Protein AF-A0A1Y5N818-F1 (afdb_monomer_lite)

InterPro domains:
  IPR058078 Cj0814 flagellar-dependent secreted protein [NF046095] (28-134)
  IPR058078 Cj0814 flagellar-dependent secreted protein [PF28266] (25-134)

Secondary structure (DSSP, 8-state):
------------TT------------S--EETTEEB-TTSBBPHHHHHHHT--TT---BHHHHHHHHHHHHHS-TTT-S-S---HHHHHHHHHHHHHHHH-HHHHHT-S---HHHHHTS-S---B-TTT--B--

pLDDT: mean 81.54, std 22.21, range [30.42, 97.38]

Organism: NCBI:txid199

Sequence (134 aa):
MINALGSYPLNLEQNIKVSTKAFTNQTSSEALGYKVDKDGYFTDEFNKQVGIPSEYKIHSSTLESLVRIETQSDYMQRTFDSIDILKTVNNAYKILSQVVGEDTLNSKESFSLDEIRNFPQGFEYNRQSMQVTK

Foldseek 3Di:
DDDDDDDDPDPPVPPPPPDDDDDDDDQWDDAPRATDHNVQWGALVLCVLLVHDRLDTDHRVVVVVVQCVQCVDDPVPHPDVGDDVSPVVSLVVLLCCQQQNPCNVPVDDDDDPVRVVVGPPDWDADPPPSHTDD

Structure (mmCIF, N/CA/C/O backbone):
data_AF-A0A1Y5N818-F1
#
_entry.id   AF-A0A1Y5N818-F1
#
loop_
_atom_site.group_PDB
_atom_site.id
_atom_site.type_symbol
_atom_site.label_atom_id
_atom_site.label_alt_id
_atom_site.label_comp_id
_atom_site.label_asym_id
_atom_site.label_entity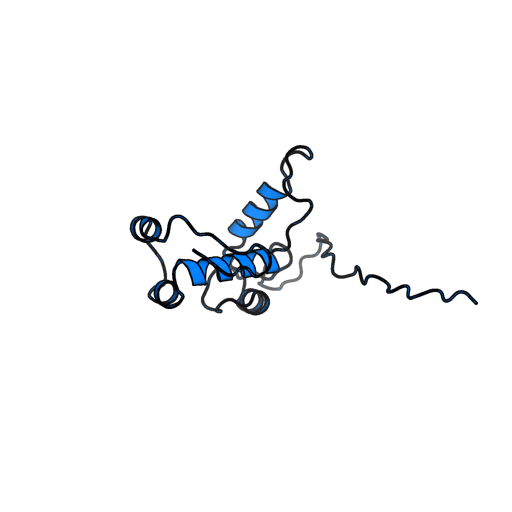_id
_atom_site.label_seq_id
_atom_site.pdbx_PDB_ins_code
_atom_site.Cartn_x
_atom_site.Cartn_y
_atom_site.Cartn_z
_atom_site.occupancy
_atom_site.B_iso_or_equiv
_atom_site.auth_seq_id
_atom_site.auth_comp_id
_atom_site.auth_asym_id
_atom_site.auth_atom_id
_atom_site.pdbx_PDB_model_num
ATOM 1 N N . MET A 1 1 ? 5.517 7.554 -52.761 1.00 40.91 1 MET A N 1
ATOM 2 C CA . MET A 1 1 ? 4.695 6.858 -51.752 1.00 40.91 1 MET A CA 1
ATOM 3 C C . MET A 1 1 ? 5.614 6.152 -50.772 1.00 40.91 1 MET A C 1
ATOM 5 O O . MET A 1 1 ? 6.175 5.138 -51.150 1.00 40.91 1 MET A O 1
ATOM 9 N N . ILE A 1 2 ? 5.781 6.689 -49.562 1.00 37.56 2 ILE A N 1
ATOM 10 C CA . ILE A 1 2 ? 6.034 5.912 -48.339 1.00 37.56 2 ILE A CA 1
ATOM 11 C C . ILE A 1 2 ? 5.621 6.808 -47.164 1.00 37.56 2 ILE A C 1
ATOM 13 O O . ILE A 1 2 ? 6.155 7.902 -47.003 1.00 37.56 2 ILE A O 1
ATOM 17 N N . ASN A 1 3 ? 4.598 6.383 -46.425 1.00 33.69 3 ASN A N 1
ATOM 18 C CA . ASN A 1 3 ? 4.030 7.102 -45.287 1.00 33.69 3 ASN A CA 1
ATOM 19 C C . ASN A 1 3 ? 4.923 6.885 -44.058 1.00 33.69 3 ASN A C 1
ATOM 21 O O . ASN A 1 3 ? 5.140 5.741 -43.665 1.00 33.69 3 ASN A O 1
ATOM 25 N N . ALA A 1 4 ? 5.412 7.960 -43.438 1.00 36.12 4 ALA A N 1
ATOM 26 C CA . ALA A 1 4 ? 6.046 7.894 -42.125 1.00 36.12 4 ALA A CA 1
ATOM 27 C C . ALA A 1 4 ? 4.956 7.995 -41.046 1.00 36.12 4 ALA A C 1
ATOM 29 O O . ALA A 1 4 ? 4.339 9.043 -40.858 1.00 36.12 4 ALA A O 1
ATOM 30 N N . LEU A 1 5 ? 4.682 6.874 -40.380 1.00 39.06 5 LEU A N 1
ATOM 31 C CA . LEU A 1 5 ? 3.803 6.788 -39.219 1.00 39.06 5 LEU A CA 1
ATOM 32 C C . LEU A 1 5 ? 4.493 7.401 -37.989 1.00 39.06 5 LEU A C 1
ATOM 34 O O . LEU A 1 5 ? 5.539 6.927 -37.562 1.00 39.06 5 LEU A O 1
ATOM 38 N N . GLY A 1 6 ? 3.864 8.449 -37.452 1.00 34.69 6 GLY A N 1
ATOM 39 C CA . GLY A 1 6 ? 3.742 8.796 -36.031 1.00 34.69 6 GLY A CA 1
ATOM 40 C C . GLY A 1 6 ? 4.969 8.685 -35.124 1.00 34.69 6 GLY A C 1
ATOM 41 O O . GLY A 1 6 ? 5.198 7.649 -34.507 1.00 34.69 6 GLY A O 1
ATOM 42 N N . SER A 1 7 ? 5.646 9.809 -34.886 1.00 35.84 7 SER A N 1
ATOM 43 C CA . SER A 1 7 ? 6.371 10.015 -33.629 1.00 35.84 7 SER A CA 1
ATOM 44 C C . SER A 1 7 ? 5.396 10.546 -32.580 1.00 35.84 7 SER A C 1
ATOM 46 O O . SER A 1 7 ? 5.026 11.717 -32.610 1.00 35.84 7 SER A O 1
ATOM 48 N N . TYR A 1 8 ? 4.974 9.692 -31.649 1.00 40.78 8 TYR A N 1
ATOM 49 C CA . TYR A 1 8 ? 4.420 10.157 -30.379 1.00 40.78 8 TYR A CA 1
ATOM 50 C C . TYR A 1 8 ? 5.598 10.538 -29.473 1.00 40.78 8 TYR A C 1
ATOM 52 O O . TYR A 1 8 ? 6.407 9.661 -29.163 1.00 40.78 8 TYR A O 1
ATOM 60 N N . PRO A 1 9 ? 5.752 11.801 -29.044 1.00 39.16 9 PRO A N 1
ATOM 61 C CA . PRO A 1 9 ? 6.718 12.110 -28.004 1.00 39.16 9 PRO A CA 1
ATOM 62 C C . PRO A 1 9 ? 6.228 11.507 -26.681 1.00 39.16 9 PRO A C 1
ATOM 64 O O . PRO A 1 9 ? 5.168 11.866 -26.170 1.00 39.16 9 PRO A O 1
ATOM 67 N N . LEU A 1 10 ? 7.009 10.567 -26.144 1.00 30.42 10 LEU A N 1
ATOM 68 C CA . LEU A 1 10 ? 6.922 10.106 -24.760 1.00 30.42 10 LEU A CA 1
ATOM 69 C C . LEU A 1 10 ? 7.028 11.329 -23.840 1.00 30.42 10 LEU A C 1
ATOM 71 O O . LEU A 1 10 ? 8.089 11.944 -23.738 1.00 30.42 10 LEU A O 1
ATOM 75 N N . ASN A 1 11 ? 5.921 11.694 -23.191 1.00 37.84 11 ASN A N 1
ATOM 76 C CA . ASN A 1 11 ? 5.924 12.681 -22.122 1.00 37.84 11 ASN A CA 1
ATOM 77 C C . ASN A 1 11 ? 6.616 12.048 -20.906 1.00 37.84 11 ASN A C 1
ATOM 79 O O . ASN A 1 11 ? 6.025 11.263 -20.169 1.00 37.84 11 ASN A O 1
ATOM 83 N N . LEU A 1 12 ? 7.911 12.330 -20.774 1.00 40.38 12 LEU A N 1
ATOM 84 C CA . LEU A 1 12 ? 8.798 11.785 -19.750 1.00 40.38 12 LEU A CA 1
ATOM 85 C C . LEU A 1 12 ? 8.910 12.715 -18.523 1.00 40.38 12 LEU A C 1
ATOM 87 O O . LEU A 1 12 ? 9.915 12.676 -17.815 1.00 40.38 12 LEU A O 1
ATOM 91 N N . GLU A 1 13 ? 7.900 13.558 -18.267 1.00 39.44 13 GLU A N 1
ATOM 92 C CA . GLU A 1 13 ? 7.883 14.498 -17.131 1.00 39.44 13 GLU A CA 1
ATOM 93 C C . GLU A 1 13 ? 7.184 13.963 -15.867 1.00 39.44 13 GLU A C 1
ATOM 95 O O . GLU A 1 13 ? 6.963 14.714 -14.924 1.00 39.44 13 GLU A O 1
ATOM 100 N N . GLN A 1 14 ? 6.900 12.660 -15.772 1.00 45.88 14 GLN A N 1
ATOM 101 C CA . GLN A 1 14 ? 6.483 12.037 -14.500 1.00 45.88 14 GLN A CA 1
ATOM 102 C C . GLN A 1 14 ? 7.606 11.283 -13.773 1.00 45.88 14 GLN A C 1
ATOM 104 O O . GLN A 1 14 ? 7.367 10.605 -12.776 1.00 45.88 14 GLN A O 1
ATOM 109 N N . ASN A 1 15 ? 8.858 11.456 -14.203 1.00 35.66 15 ASN A N 1
ATOM 110 C CA . ASN A 1 15 ? 10.006 11.022 -13.415 1.00 35.66 15 ASN A CA 1
ATOM 111 C C . ASN A 1 15 ? 10.208 12.004 -12.259 1.00 35.66 15 ASN A C 1
ATOM 113 O O . ASN A 1 15 ? 10.890 13.018 -12.411 1.00 35.66 15 ASN A O 1
ATOM 117 N N . ILE A 1 16 ? 9.589 11.702 -11.115 1.00 44.00 16 ILE A N 1
ATOM 118 C CA . ILE A 1 16 ? 9.764 12.417 -9.848 1.00 44.00 16 ILE A CA 1
ATOM 119 C C . ILE A 1 16 ? 11.265 12.480 -9.538 1.00 44.00 16 ILE A C 1
ATOM 121 O O . ILE A 1 16 ? 11.887 11.536 -9.051 1.00 44.00 16 ILE A O 1
ATOM 125 N N . LYS A 1 17 ? 11.865 13.621 -9.867 1.00 34.47 17 LYS A N 1
ATOM 126 C CA . LYS A 1 17 ? 13.239 13.967 -9.539 1.00 34.47 17 LYS A CA 1
ATOM 127 C C . LYS A 1 17 ? 13.212 14.461 -8.098 1.00 34.47 17 LYS A C 1
ATOM 129 O O . LYS A 1 17 ? 12.880 15.618 -7.853 1.00 34.47 17 LYS A O 1
ATOM 134 N N . VAL A 1 18 ? 13.519 13.584 -7.141 1.00 39.59 18 VAL A N 1
ATOM 135 C CA . VAL A 1 18 ? 13.669 13.968 -5.729 1.00 39.59 18 VAL A CA 1
ATOM 136 C C . VAL A 1 18 ? 14.868 14.916 -5.624 1.00 39.59 18 VAL A C 1
ATOM 138 O O . VAL A 1 18 ? 16.022 14.498 -5.568 1.00 39.59 18 VAL A O 1
ATOM 141 N N . SER A 1 19 ? 14.588 16.218 -5.688 1.00 37.56 19 SER A N 1
ATOM 142 C CA . SER A 1 19 ? 15.557 17.297 -5.528 1.00 37.56 19 SER A CA 1
ATOM 143 C C . SER A 1 19 ? 15.524 17.761 -4.079 1.00 37.56 19 SER A C 1
ATOM 145 O O . SER A 1 19 ? 14.574 18.400 -3.635 1.00 37.56 19 SER A O 1
ATOM 147 N N . THR A 1 20 ? 16.575 17.455 -3.326 1.00 48.53 20 THR A N 1
ATOM 148 C CA . THR A 1 20 ? 16.750 17.954 -1.964 1.00 48.53 20 THR A CA 1
ATOM 149 C C . THR A 1 20 ? 17.139 19.435 -1.997 1.00 48.53 20 THR A C 1
ATOM 151 O O . THR A 1 20 ? 18.261 19.765 -2.376 1.00 48.53 20 THR A O 1
ATOM 154 N N . LYS A 1 21 ? 16.207 20.326 -1.610 1.00 41.34 21 LYS A N 1
ATOM 155 C CA . LYS A 1 21 ? 16.413 21.553 -0.792 1.00 41.34 21 LYS A CA 1
ATOM 156 C C . LYS A 1 21 ? 15.249 22.549 -0.922 1.00 41.34 21 LYS A C 1
ATOM 158 O O . LYS A 1 21 ? 15.102 23.171 -1.966 1.00 41.34 21 LYS A O 1
ATOM 163 N N . ALA A 1 22 ? 14.538 22.782 0.184 1.00 35.94 22 ALA A N 1
ATOM 164 C CA . ALA A 1 22 ? 14.400 24.075 0.879 1.00 35.94 22 ALA A CA 1
ATOM 165 C C . ALA A 1 22 ? 13.270 23.969 1.921 1.00 35.94 22 ALA A C 1
ATOM 167 O O . ALA A 1 22 ? 12.133 23.677 1.574 1.00 35.94 22 ALA A O 1
ATOM 168 N N . PHE A 1 23 ? 13.590 24.200 3.198 1.00 50.03 23 PHE A N 1
ATOM 169 C CA . PHE A 1 23 ? 12.603 24.267 4.276 1.00 50.03 23 PHE A CA 1
ATOM 170 C C . PHE A 1 23 ? 11.734 25.517 4.112 1.00 50.03 23 PHE A C 1
ATOM 172 O O . PHE A 1 23 ? 12.227 26.640 4.225 1.00 50.03 23 PHE A O 1
ATOM 179 N N . THR A 1 24 ? 10.438 25.314 3.911 1.00 35.31 24 THR A N 1
ATOM 180 C CA . THR A 1 24 ? 9.396 26.310 4.156 1.00 35.31 24 THR A CA 1
ATOM 181 C C . THR A 1 24 ? 8.370 25.678 5.093 1.00 35.31 24 THR A C 1
ATOM 183 O O . THR A 1 24 ? 8.037 24.503 4.972 1.00 35.31 24 THR A O 1
ATOM 186 N N . ASN A 1 25 ? 7.940 26.430 6.105 1.00 41.72 25 ASN A N 1
ATOM 187 C CA . ASN A 1 25 ? 7.048 25.955 7.161 1.00 41.72 25 ASN A CA 1
ATOM 188 C C . ASN A 1 25 ? 5.695 25.484 6.594 1.00 41.72 25 ASN A C 1
ATOM 190 O O . ASN A 1 25 ? 4.776 26.283 6.426 1.00 41.72 25 ASN A O 1
ATOM 194 N N . GLN A 1 26 ? 5.564 24.179 6.367 1.00 41.59 26 GLN A N 1
ATOM 195 C CA . GLN A 1 26 ? 4.306 23.443 6.286 1.00 41.59 26 GLN A CA 1
ATOM 196 C C . GLN A 1 26 ? 4.476 22.175 7.127 1.00 41.59 26 GLN A C 1
ATOM 198 O O . GLN A 1 26 ? 5.437 21.432 6.967 1.00 41.59 26 GLN A O 1
ATOM 203 N N . THR A 1 27 ? 3.570 21.946 8.074 1.00 49.53 27 THR A N 1
ATOM 204 C CA . THR A 1 27 ? 3.574 20.830 9.040 1.00 49.53 27 THR A CA 1
ATOM 205 C C . THR A 1 27 ? 3.226 19.472 8.409 1.00 49.53 27 THR A C 1
ATOM 207 O O . THR A 1 27 ? 2.546 18.659 9.029 1.00 49.53 27 THR A O 1
ATOM 210 N N . SER A 1 28 ? 3.661 19.226 7.173 1.00 56.88 28 SER A N 1
ATOM 211 C CA . SER A 1 28 ? 3.571 17.932 6.497 1.00 56.88 28 SER A CA 1
ATOM 212 C C . SER A 1 28 ? 4.941 17.590 5.932 1.00 56.88 28 SER A C 1
ATOM 214 O O . SER A 1 28 ? 5.413 18.241 5.000 1.00 56.88 28 SER A O 1
ATOM 216 N N . SER A 1 29 ? 5.583 16.584 6.514 1.00 85.31 29 SER A N 1
ATOM 217 C CA . SER A 1 29 ? 6.781 15.987 5.932 1.00 85.31 29 SER A CA 1
ATOM 218 C C . SER A 1 29 ? 6.394 15.221 4.658 1.00 85.31 29 SER A C 1
ATOM 220 O O . SER A 1 29 ? 5.236 14.839 4.482 1.00 85.31 29 SER A O 1
ATOM 222 N N . GLU A 1 30 ? 7.346 14.982 3.759 1.00 93.06 30 GLU A N 1
ATOM 223 C CA . GLU A 1 30 ? 7.155 14.110 2.594 1.00 93.06 30 GLU A CA 1
ATOM 224 C C . GLU A 1 30 ? 8.028 12.860 2.727 1.00 93.06 30 GLU A C 1
ATOM 226 O O . GLU A 1 30 ? 9.162 12.939 3.200 1.00 93.06 30 GLU A O 1
ATOM 231 N N . ALA A 1 31 ? 7.517 11.716 2.273 1.00 93.31 31 ALA A N 1
ATOM 232 C CA . ALA A 1 31 ? 8.262 10.471 2.133 1.00 93.31 31 ALA A CA 1
ATOM 233 C C . ALA A 1 31 ? 8.022 9.892 0.738 1.00 93.31 31 ALA A C 1
ATOM 235 O O . ALA A 1 31 ? 6.886 9.836 0.269 1.00 93.31 31 ALA A O 1
ATOM 236 N N . LEU A 1 32 ? 9.094 9.490 0.048 1.00 93.31 32 LEU A N 1
ATOM 237 C CA . LEU A 1 32 ? 9.037 8.956 -1.324 1.00 93.31 32 LEU A CA 1
ATOM 238 C C . LEU A 1 32 ? 8.276 9.857 -2.328 1.00 93.31 32 LEU A C 1
ATOM 240 O O . LEU A 1 32 ? 7.762 9.365 -3.328 1.00 93.31 32 LEU A O 1
ATOM 244 N N . GLY A 1 33 ? 8.212 11.169 -2.068 1.00 93.38 33 GLY A N 1
ATOM 245 C CA . GLY A 1 33 ? 7.486 12.144 -2.891 1.00 93.38 33 GLY A CA 1
ATOM 246 C C . GLY A 1 33 ? 5.998 12.314 -2.557 1.00 93.38 33 GLY A C 1
ATOM 247 O O . GLY A 1 33 ? 5.287 12.952 -3.326 1.00 93.38 33 GLY A O 1
ATOM 248 N N . TYR A 1 34 ? 5.516 11.764 -1.437 1.00 95.56 34 TYR A N 1
ATOM 249 C CA . TYR A 1 34 ? 4.119 11.870 -1.003 1.00 95.56 34 TYR A CA 1
ATOM 250 C C . TYR A 1 34 ? 4.020 12.423 0.416 1.00 95.56 34 TYR A C 1
ATOM 252 O O . TYR A 1 34 ? 4.888 12.182 1.256 1.00 95.56 34 TYR A O 1
ATOM 260 N N . LYS A 1 35 ? 2.934 13.149 0.694 1.00 95.56 35 LYS A N 1
ATOM 261 C CA . LYS A 1 35 ? 2.678 13.751 2.007 1.00 95.56 35 LYS A CA 1
ATOM 262 C C . LYS A 1 35 ? 2.496 12.684 3.079 1.00 95.56 35 LYS A C 1
ATOM 264 O O . LYS A 1 35 ? 1.712 11.745 2.901 1.00 95.56 35 LYS A O 1
ATOM 269 N N . VAL A 1 36 ? 3.141 12.911 4.216 1.00 96.00 36 VAL A N 1
ATOM 270 C CA . VAL A 1 36 ? 2.925 12.164 5.451 1.00 96.00 36 VAL A CA 1
ATOM 271 C C . VAL A 1 36 ? 2.454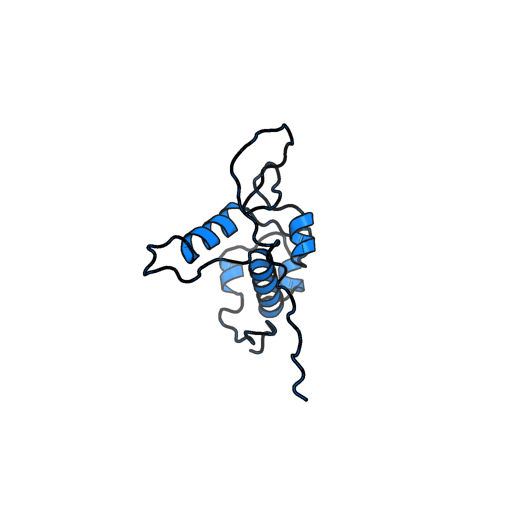 13.095 6.563 1.00 96.00 36 VAL A C 1
ATOM 273 O O . VAL A 1 36 ? 2.735 14.298 6.564 1.00 96.00 36 VAL A O 1
ATOM 276 N N . ASP A 1 37 ? 1.702 12.540 7.503 1.00 94.88 37 ASP A N 1
ATOM 277 C CA . ASP A 1 37 ? 1.287 13.247 8.704 1.00 94.88 37 ASP A CA 1
ATOM 278 C C . ASP A 1 37 ? 2.442 13.394 9.713 1.00 94.88 37 ASP A C 1
ATOM 280 O O . ASP A 1 37 ? 3.576 12.956 9.500 1.00 94.88 37 ASP A O 1
ATOM 284 N N . LYS A 1 38 ? 2.145 14.041 10.844 1.00 93.69 38 LYS A N 1
ATOM 285 C CA . LYS A 1 38 ? 3.108 14.263 11.932 1.00 93.69 38 LYS A CA 1
ATOM 286 C C . LYS A 1 38 ? 3.639 12.970 12.567 1.00 93.69 38 LYS A C 1
ATOM 288 O O . LYS A 1 38 ? 4.686 13.012 13.206 1.00 93.69 38 LYS A O 1
ATOM 293 N N . ASP A 1 39 ? 2.910 11.865 12.427 1.00 94.12 39 ASP A N 1
ATOM 294 C CA . ASP A 1 39 ? 3.228 10.565 13.015 1.00 94.12 39 ASP A CA 1
ATOM 295 C C . ASP A 1 39 ? 3.899 9.630 11.986 1.00 94.12 39 ASP A C 1
ATOM 297 O O . ASP A 1 39 ? 4.210 8.489 12.314 1.00 94.12 39 ASP A O 1
ATOM 301 N N . GLY A 1 40 ? 4.159 10.114 10.763 1.00 95.19 40 GLY A N 1
ATOM 302 C CA . GLY A 1 40 ? 4.871 9.386 9.712 1.00 95.19 40 GLY A CA 1
ATOM 303 C C . GLY A 1 40 ? 3.990 8.503 8.826 1.00 95.19 40 GLY A C 1
ATOM 304 O O . GLY A 1 40 ? 4.517 7.687 8.070 1.00 95.19 40 GLY A O 1
ATOM 305 N N . TYR A 1 41 ? 2.665 8.640 8.880 1.00 96.69 41 TYR A N 1
ATOM 306 C CA . TYR A 1 41 ? 1.751 7.877 8.027 1.00 96.69 41 TYR A CA 1
ATOM 307 C C . TYR A 1 41 ? 1.421 8.630 6.745 1.00 96.69 41 TYR A C 1
ATOM 309 O O . TYR A 1 41 ? 1.242 9.848 6.755 1.00 96.69 41 TYR A O 1
ATOM 317 N N . PHE A 1 42 ? 1.302 7.907 5.631 1.00 96.31 42 PHE A N 1
ATOM 318 C CA . PHE A 1 42 ? 0.751 8.482 4.408 1.00 96.31 42 PHE A CA 1
ATOM 319 C C . PHE A 1 42 ? -0.687 8.954 4.635 1.00 96.31 42 PHE A C 1
ATOM 321 O O . PHE A 1 42 ? -1.467 8.317 5.340 1.00 96.31 42 PHE A O 1
ATOM 328 N N . THR A 1 43 ? -1.016 10.096 4.038 1.00 96.19 43 THR A N 1
ATOM 329 C CA . THR A 1 43 ? -2.324 10.748 4.205 1.00 96.19 43 THR A CA 1
ATOM 330 C C . THR A 1 43 ? -3.434 10.067 3.400 1.00 96.19 43 THR A C 1
ATOM 332 O O . THR A 1 43 ? -3.172 9.372 2.420 1.00 96.19 43 THR A O 1
ATOM 335 N N . ASP A 1 44 ? -4.694 10.369 3.716 1.00 95.75 44 ASP A N 1
ATOM 336 C CA . ASP A 1 44 ? -5.868 9.908 2.959 1.00 95.75 44 ASP A CA 1
ATOM 337 C C . ASP A 1 44 ? -5.797 10.247 1.458 1.00 95.75 44 ASP A C 1
ATOM 339 O O . ASP A 1 44 ? -6.394 9.564 0.626 1.00 95.75 44 ASP A O 1
ATOM 343 N N . GLU A 1 45 ? -5.081 11.318 1.094 1.00 95.69 45 GLU A N 1
ATOM 344 C CA . GLU A 1 45 ? -4.825 11.688 -0.301 1.00 95.69 45 GLU A CA 1
ATOM 345 C C . GLU A 1 45 ? -4.052 10.581 -1.031 1.00 95.69 45 GLU A C 1
ATOM 347 O O . GLU A 1 45 ? -4.422 10.212 -2.145 1.00 95.69 45 GLU A O 1
ATOM 352 N N . PHE A 1 46 ? -3.037 10.003 -0.383 1.00 96.69 46 PHE A N 1
ATOM 353 C CA . PHE A 1 46 ? -2.292 8.862 -0.909 1.00 96.69 46 PHE A CA 1
ATOM 354 C C . PHE A 1 46 ? -3.207 7.647 -1.079 1.00 96.69 46 PHE A C 1
ATOM 356 O O . PHE A 1 46 ? -3.256 7.071 -2.164 1.00 96.69 46 PHE A O 1
ATOM 363 N N . ASN A 1 47 ? -4.000 7.313 -0.054 1.00 96.56 47 ASN A N 1
ATOM 364 C CA . ASN A 1 47 ? -4.920 6.171 -0.092 1.00 96.56 47 ASN A CA 1
ATOM 365 C C . ASN A 1 47 ? -5.917 6.270 -1.253 1.00 96.56 47 ASN A C 1
ATOM 367 O O . ASN A 1 47 ? -6.130 5.300 -1.981 1.00 96.56 47 ASN A O 1
ATOM 371 N N . LYS A 1 48 ? -6.464 7.468 -1.491 1.00 96.44 48 LYS A N 1
ATOM 372 C CA . LYS A 1 48 ? -7.349 7.738 -2.634 1.00 96.44 48 LYS A CA 1
ATOM 373 C C . LYS A 1 48 ? -6.644 7.535 -3.973 1.00 96.44 48 LYS A C 1
ATOM 375 O O . LYS A 1 48 ? -7.244 6.962 -4.878 1.00 96.44 48 LYS A O 1
ATOM 380 N N . GLN A 1 49 ? -5.388 7.967 -4.105 1.00 95.94 49 GLN A N 1
ATOM 381 C CA . GLN A 1 49 ? -4.608 7.774 -5.335 1.00 95.94 49 GLN A CA 1
ATOM 382 C C . GLN A 1 49 ? -4.332 6.293 -5.622 1.00 95.94 49 GLN A C 1
ATOM 384 O O . GLN A 1 49 ? -4.367 5.881 -6.780 1.00 95.94 49 GLN A O 1
ATOM 389 N N . VAL A 1 50 ? -4.096 5.485 -4.584 1.00 94.62 50 VAL A N 1
ATOM 390 C CA . VAL A 1 50 ? -3.863 4.037 -4.725 1.00 94.62 50 VAL A CA 1
ATOM 391 C C . VAL A 1 50 ? -5.141 3.200 -4.656 1.00 94.62 50 VAL A C 1
ATOM 393 O O . VAL A 1 50 ? -5.061 1.978 -4.749 1.00 94.62 50 VAL A O 1
ATOM 396 N N . GLY A 1 51 ? -6.314 3.821 -4.511 1.00 94.12 51 GLY A N 1
ATOM 397 C CA . GLY A 1 51 ? -7.607 3.138 -4.492 1.00 94.12 51 GLY A CA 1
ATOM 398 C C . GLY A 1 51 ? -7.794 2.175 -3.316 1.00 94.12 51 GLY A C 1
ATOM 399 O O . GLY A 1 51 ? -8.346 1.095 -3.518 1.00 94.12 51 GLY A O 1
ATOM 400 N N . ILE A 1 52 ? -7.322 2.543 -2.122 1.00 94.62 52 ILE A N 1
ATOM 401 C CA . ILE A 1 52 ? -7.570 1.803 -0.871 1.00 94.62 52 ILE A CA 1
ATOM 402 C C . ILE A 1 52 ? -8.438 2.645 0.083 1.00 94.62 52 ILE A C 1
ATOM 404 O O . ILE A 1 52 ? -8.466 3.873 -0.063 1.00 94.62 52 ILE A O 1
ATOM 408 N N . PRO A 1 53 ? -9.140 2.036 1.060 1.00 93.25 53 PRO A N 1
ATOM 409 C CA . PRO A 1 53 ? -9.970 2.787 1.999 1.00 93.25 53 PRO A CA 1
ATOM 410 C C . PRO A 1 53 ? -9.148 3.787 2.825 1.00 93.25 53 PRO A C 1
ATOM 412 O O . PRO A 1 53 ? -7.998 3.527 3.187 1.00 93.25 53 PRO A O 1
ATOM 415 N N . SER A 1 54 ? -9.727 4.955 3.110 1.00 93.06 54 SER A N 1
ATOM 416 C CA . SER A 1 54 ? -9.043 6.065 3.791 1.00 93.06 54 SER A CA 1
ATOM 417 C C . SER A 1 54 ? -8.572 5.714 5.198 1.00 93.06 54 SER A C 1
ATOM 419 O O . SER A 1 54 ? -7.588 6.268 5.664 1.00 93.06 54 SER A O 1
ATOM 421 N N . GLU A 1 55 ? -9.239 4.771 5.854 1.00 90.69 55 GLU A N 1
ATOM 422 C CA . GLU A 1 55 ? -8.989 4.376 7.238 1.00 90.69 55 GLU A CA 1
ATOM 423 C C . GLU A 1 55 ? -7.675 3.593 7.397 1.00 90.69 55 GLU A C 1
ATOM 425 O O . GLU A 1 55 ? -7.144 3.487 8.505 1.00 90.69 55 GLU A O 1
ATOM 430 N N . TYR A 1 56 ? -7.130 3.050 6.301 1.00 92.19 56 TYR A N 1
ATOM 431 C CA . TYR A 1 56 ? -5.891 2.279 6.331 1.00 92.19 56 TYR A CA 1
ATOM 432 C C . TYR A 1 56 ? -4.692 3.190 6.565 1.00 92.19 56 TYR A C 1
ATOM 434 O O . TYR A 1 56 ? -4.441 4.142 5.831 1.00 92.19 56 TYR A O 1
ATOM 442 N N . LYS A 1 57 ? -3.884 2.848 7.566 1.00 93.38 57 LYS A N 1
ATOM 443 C CA . LYS A 1 57 ? -2.670 3.591 7.898 1.00 93.38 57 LYS A CA 1
ATOM 444 C C . LYS A 1 57 ? -1.438 2.867 7.377 1.00 93.38 57 LYS A C 1
ATOM 446 O O . LYS A 1 57 ? -1.129 1.763 7.818 1.00 93.38 57 LYS A O 1
ATOM 451 N N . ILE A 1 58 ? -0.704 3.513 6.472 1.00 94.94 58 ILE A N 1
ATOM 452 C CA . ILE A 1 58 ? 0.566 3.004 5.943 1.00 94.94 58 ILE A CA 1
ATOM 453 C C . ILE A 1 58 ? 1.685 3.894 6.467 1.00 94.94 58 ILE A C 1
ATOM 455 O O . ILE A 1 58 ? 1.788 5.059 6.088 1.00 94.94 58 ILE A O 1
ATOM 459 N N . HIS A 1 59 ? 2.521 3.352 7.350 1.00 96.88 59 HIS A N 1
ATOM 460 C CA . HIS A 1 59 ? 3.672 4.090 7.857 1.00 96.88 59 HIS A CA 1
ATOM 461 C C . HIS A 1 59 ? 4.761 4.179 6.780 1.00 96.88 59 HIS A C 1
ATOM 463 O O . HIS A 1 59 ? 5.129 3.161 6.179 1.00 96.88 59 HIS A O 1
ATOM 469 N N . SER A 1 60 ? 5.304 5.376 6.559 1.00 96.00 60 SER A N 1
ATOM 470 C CA . SER A 1 60 ? 6.239 5.670 5.468 1.00 96.00 60 SER A CA 1
ATOM 471 C C . SER A 1 60 ? 7.484 4.794 5.475 1.00 96.00 60 SER A C 1
ATOM 473 O O . SER A 1 60 ? 7.875 4.270 4.430 1.00 96.00 60 SER A O 1
ATOM 475 N N . SER A 1 61 ? 8.032 4.534 6.664 1.00 96.19 61 SER A N 1
ATOM 476 C CA . SER A 1 61 ? 9.225 3.699 6.838 1.00 96.19 61 SER A CA 1
ATOM 477 C C . SER A 1 61 ? 9.080 2.294 6.241 1.00 96.19 61 SER A C 1
ATOM 479 O O . SER A 1 61 ? 10.079 1.704 5.829 1.00 96.19 61 SER A O 1
ATOM 481 N N . THR A 1 62 ? 7.854 1.763 6.148 1.00 94.25 62 THR A N 1
ATOM 482 C CA . THR A 1 62 ? 7.589 0.454 5.533 1.00 94.25 62 THR A CA 1
ATOM 483 C C . THR A 1 62 ? 7.895 0.495 4.040 1.00 94.25 62 THR A C 1
ATOM 485 O O . THR A 1 62 ? 8.654 -0.337 3.539 1.00 94.25 62 THR A O 1
ATOM 488 N N . LEU A 1 63 ? 7.359 1.491 3.329 1.00 94.94 63 LEU A N 1
ATOM 489 C CA . LEU A 1 63 ? 7.593 1.639 1.893 1.00 94.94 63 LEU A CA 1
ATOM 490 C C . LEU A 1 63 ? 9.021 2.105 1.606 1.00 94.94 63 LEU A C 1
ATOM 492 O O . LEU A 1 63 ? 9.627 1.640 0.648 1.00 94.94 63 LEU A O 1
ATOM 496 N N . GLU A 1 64 ? 9.599 2.963 2.448 1.00 94.38 64 GLU A N 1
ATOM 497 C CA . GLU A 1 64 ? 11.000 3.377 2.309 1.00 94.38 64 GLU A CA 1
ATOM 498 C C . GLU A 1 64 ? 11.951 2.192 2.477 1.00 94.38 64 GLU A C 1
ATOM 500 O O . GLU A 1 64 ? 12.928 2.065 1.739 1.00 94.38 64 GLU A O 1
ATOM 505 N N . SER A 1 65 ? 11.660 1.299 3.428 1.00 93.56 65 SER A N 1
ATOM 506 C CA . SER A 1 65 ? 12.428 0.072 3.613 1.00 93.56 65 SER A CA 1
ATOM 507 C C . SER A 1 65 ? 12.301 -0.865 2.422 1.00 93.56 65 SER A C 1
ATOM 509 O O . SER A 1 65 ? 13.319 -1.394 1.981 1.00 93.56 65 SER A O 1
ATOM 511 N N . LEU A 1 66 ? 11.093 -1.033 1.881 1.00 91.56 66 LEU A N 1
ATOM 512 C CA . LEU A 1 66 ? 10.869 -1.815 0.668 1.00 91.56 66 LEU A CA 1
ATOM 513 C C . LEU A 1 66 ? 11.672 -1.244 -0.508 1.00 91.56 66 LEU A C 1
ATOM 515 O O . LEU A 1 66 ? 12.471 -1.957 -1.106 1.00 91.56 66 LEU A O 1
ATOM 519 N N . VAL A 1 67 ? 11.527 0.055 -0.793 1.00 92.19 67 VAL A N 1
ATOM 520 C CA . VAL A 1 67 ? 12.250 0.719 -1.887 1.00 92.19 67 VAL A CA 1
ATOM 521 C C . VAL A 1 67 ? 13.757 0.579 -1.707 1.00 92.19 67 VAL A C 1
ATOM 523 O O . VAL A 1 67 ? 14.453 0.223 -2.655 1.00 92.19 67 VAL A O 1
ATOM 526 N N . ARG A 1 68 ? 14.274 0.806 -0.496 1.00 89.38 68 ARG A N 1
ATOM 527 C CA . ARG A 1 68 ? 15.701 0.649 -0.195 1.00 89.38 68 ARG A CA 1
ATOM 528 C C . ARG A 1 68 ? 16.191 -0.769 -0.478 1.00 89.38 68 ARG A C 1
ATOM 530 O O . ARG A 1 68 ? 17.181 -0.921 -1.182 1.00 89.38 68 ARG A O 1
ATOM 537 N N . ILE A 1 69 ? 15.524 -1.788 0.062 1.00 87.19 69 ILE A N 1
ATOM 538 C CA . ILE A 1 69 ? 15.954 -3.189 -0.078 1.00 87.19 69 ILE A CA 1
ATOM 539 C C . ILE A 1 69 ? 15.969 -3.608 -1.549 1.00 87.19 69 ILE A C 1
ATOM 541 O O . ILE A 1 69 ? 16.932 -4.210 -2.010 1.00 87.19 69 ILE A O 1
ATOM 545 N N . GLU A 1 70 ? 14.936 -3.230 -2.292 1.00 87.81 70 GLU A N 1
ATOM 546 C CA . GLU A 1 70 ? 14.723 -3.706 -3.657 1.00 87.81 70 GLU A CA 1
ATOM 547 C C . GLU A 1 70 ? 15.493 -2.918 -4.733 1.00 87.81 70 GLU A C 1
ATOM 549 O O . GLU A 1 70 ? 15.653 -3.400 -5.858 1.00 87.81 70 GLU A O 1
ATOM 554 N N . THR A 1 71 ? 15.971 -1.707 -4.410 1.00 87.50 71 THR A N 1
ATOM 555 C CA . THR A 1 71 ? 16.654 -0.824 -5.378 1.00 87.50 71 THR A CA 1
ATOM 556 C C . THR A 1 71 ? 18.092 -0.449 -5.011 1.00 87.50 71 THR A C 1
ATOM 558 O O . THR A 1 71 ? 18.842 -0.075 -5.915 1.00 87.50 71 THR A O 1
ATOM 561 N N . GLN A 1 72 ? 18.486 -0.525 -3.730 1.00 75.25 72 GLN A N 1
ATOM 562 C CA . GLN A 1 72 ? 19.778 -0.024 -3.222 1.00 75.25 72 GLN A CA 1
ATOM 563 C C . GLN A 1 72 ? 20.746 -1.106 -2.724 1.00 75.25 72 GLN A C 1
ATOM 565 O O . GLN A 1 72 ? 21.803 -0.762 -2.192 1.00 75.25 72 GLN A O 1
ATOM 570 N N . SER A 1 73 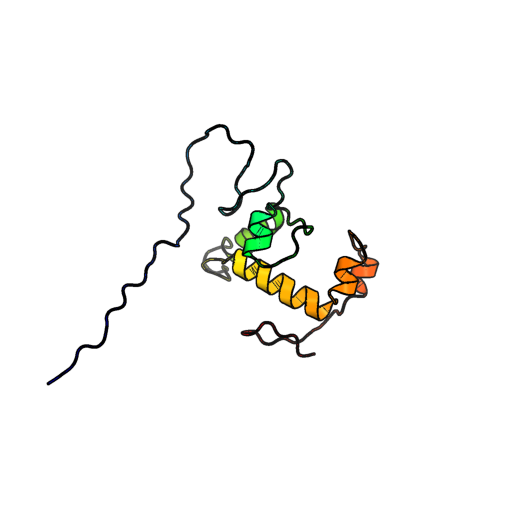? 20.449 -2.397 -2.888 1.00 69.25 73 SER A N 1
ATOM 571 C CA . SER A 1 73 ? 21.510 -3.408 -2.787 1.00 69.25 73 SER A CA 1
ATOM 572 C C . SER A 1 73 ? 22.613 -3.093 -3.808 1.00 69.25 73 SER A C 1
ATOM 574 O O . SER A 1 73 ? 22.331 -2.425 -4.808 1.00 69.25 73 SER A O 1
ATOM 576 N N . ASP A 1 74 ? 23.847 -3.569 -3.583 1.00 71.44 74 ASP A N 1
ATOM 577 C CA . ASP A 1 74 ? 24.946 -3.456 -4.557 1.00 71.44 74 ASP A CA 1
ATOM 578 C C . ASP A 1 74 ? 24.418 -3.631 -5.983 1.00 71.44 74 ASP A C 1
ATOM 580 O O . ASP A 1 74 ? 23.564 -4.483 -6.204 1.00 71.44 74 ASP A O 1
ATOM 584 N N . TYR A 1 75 ? 24.893 -2.846 -6.954 1.00 60.91 75 TYR A N 1
ATOM 585 C CA . TYR A 1 75 ? 24.317 -2.802 -8.310 1.00 60.91 75 TYR A CA 1
ATOM 586 C C . TYR A 1 75 ? 24.096 -4.191 -8.948 1.00 60.91 75 TYR A C 1
ATOM 588 O O . TYR A 1 75 ? 23.155 -4.377 -9.710 1.00 60.91 75 TYR A O 1
ATOM 596 N N . MET A 1 76 ? 24.919 -5.182 -8.585 1.00 70.12 76 MET A N 1
ATOM 597 C CA . MET A 1 76 ? 24.820 -6.579 -9.037 1.00 70.12 76 MET A CA 1
ATOM 598 C C . MET A 1 76 ? 23.724 -7.418 -8.349 1.00 70.12 76 MET A C 1
ATOM 600 O O . MET A 1 76 ? 23.466 -8.542 -8.763 1.00 70.12 76 MET A O 1
ATOM 604 N N . GLN A 1 77 ? 23.112 -6.902 -7.288 1.00 71.94 77 GLN A N 1
ATOM 605 C CA . GLN A 1 77 ? 22.108 -7.550 -6.441 1.00 71.94 77 GLN A CA 1
ATOM 606 C C . GLN A 1 77 ? 20.746 -6.839 -6.492 1.00 71.94 77 GLN A C 1
ATOM 608 O O . GLN A 1 77 ? 19.795 -7.330 -5.889 1.00 71.94 77 GLN A O 1
ATOM 613 N N . ARG A 1 78 ? 20.636 -5.695 -7.188 1.00 78.81 78 ARG A N 1
ATOM 614 C CA . ARG A 1 78 ? 19.374 -4.945 -7.279 1.00 78.81 78 ARG A CA 1
ATOM 615 C C . ARG A 1 78 ? 18.323 -5.758 -8.032 1.00 78.81 78 ARG A C 1
ATOM 617 O O . ARG A 1 78 ? 18.565 -6.189 -9.158 1.00 78.81 78 ARG A O 1
ATOM 624 N N . THR A 1 79 ? 17.150 -5.931 -7.431 1.00 83.81 79 THR A N 1
ATOM 625 C CA . THR A 1 79 ? 16.022 -6.596 -8.095 1.00 83.81 79 THR A CA 1
ATOM 626 C C . THR A 1 79 ? 15.380 -5.669 -9.126 1.00 83.81 79 THR A C 1
ATOM 628 O O . THR A 1 79 ? 15.013 -6.108 -10.216 1.00 83.81 79 THR A O 1
ATOM 631 N N . PHE A 1 80 ? 15.260 -4.376 -8.797 1.00 86.94 80 PHE A N 1
ATOM 632 C CA . PHE A 1 80 ? 14.580 -3.390 -9.633 1.00 86.94 80 PHE A CA 1
ATOM 633 C C . PHE A 1 80 ? 15.398 -2.106 -9.809 1.00 86.94 80 PHE A C 1
ATOM 635 O O . PHE A 1 80 ? 16.110 -1.651 -8.908 1.00 86.94 80 PHE A O 1
ATOM 642 N N . ASP A 1 81 ? 15.245 -1.476 -10.977 1.00 88.31 81 ASP A N 1
ATOM 643 C CA . ASP A 1 81 ? 15.847 -0.168 -11.240 1.00 88.31 81 ASP A CA 1
ATOM 644 C C . ASP A 1 81 ? 15.152 0.959 -10.465 1.00 88.31 81 ASP A C 1
ATOM 646 O O . ASP A 1 81 ? 15.802 1.891 -9.985 1.00 88.31 81 ASP A O 1
ATOM 650 N N . SER A 1 82 ? 13.831 0.852 -10.336 1.00 90.00 82 SER A N 1
ATOM 651 C CA . SER A 1 82 ? 12.962 1.739 -9.570 1.00 90.00 82 SER A CA 1
ATOM 652 C C . SER A 1 82 ? 11.676 1.004 -9.183 1.00 90.00 82 SER A C 1
ATOM 654 O O . SER A 1 82 ? 11.341 -0.035 -9.756 1.00 90.00 82 SER A O 1
ATOM 656 N N . ILE A 1 83 ? 10.948 1.551 -8.207 1.00 92.44 83 ILE A N 1
ATOM 657 C CA . ILE A 1 83 ? 9.650 1.037 -7.762 1.00 92.44 83 ILE A CA 1
ATOM 658 C C . ILE A 1 83 ? 8.599 2.135 -7.897 1.00 92.44 83 ILE A C 1
ATOM 660 O O . ILE A 1 83 ? 8.756 3.229 -7.359 1.00 92.44 83 ILE A O 1
ATOM 664 N N . ASP A 1 84 ? 7.498 1.810 -8.572 1.00 95.19 84 ASP A N 1
ATOM 665 C CA . ASP A 1 84 ? 6.269 2.602 -8.550 1.00 95.19 84 ASP A CA 1
ATOM 666 C C . ASP A 1 84 ? 5.482 2.252 -7.282 1.00 95.19 84 ASP A C 1
ATOM 668 O O . ASP A 1 84 ? 4.849 1.193 -7.190 1.00 95.19 84 ASP A O 1
ATOM 672 N N . ILE A 1 85 ? 5.558 3.122 -6.275 1.00 95.50 85 ILE A N 1
ATOM 673 C CA . ILE A 1 85 ? 4.958 2.846 -4.969 1.00 95.50 85 ILE A CA 1
ATOM 674 C C . ILE A 1 85 ? 3.429 2.887 -5.003 1.00 95.50 85 ILE A C 1
ATOM 676 O O . ILE A 1 85 ? 2.803 2.127 -4.266 1.00 95.50 85 ILE A O 1
ATOM 680 N N . LEU A 1 86 ? 2.823 3.696 -5.881 1.00 96.00 86 LEU A N 1
ATOM 681 C CA . LEU A 1 86 ? 1.366 3.758 -6.001 1.00 96.00 86 LEU A CA 1
ATOM 682 C C . LEU A 1 86 ? 0.839 2.433 -6.539 1.00 96.00 86 LEU A C 1
ATOM 684 O O . LEU A 1 86 ? -0.053 1.817 -5.953 1.00 96.00 86 LEU A O 1
ATOM 688 N N . LYS A 1 87 ? 1.454 1.951 -7.623 1.00 95.50 87 LYS A N 1
ATOM 689 C CA . LYS A 1 87 ? 1.117 0.656 -8.214 1.00 95.50 87 LYS A CA 1
ATOM 690 C C . LYS A 1 87 ? 1.406 -0.498 -7.259 1.00 95.50 87 LYS A C 1
ATOM 692 O O . LYS A 1 87 ? 0.615 -1.435 -7.183 1.00 95.50 87 LYS A O 1
ATOM 697 N N . THR A 1 88 ? 2.511 -0.432 -6.521 1.00 95.44 88 THR A N 1
ATOM 698 C CA . THR A 1 88 ? 2.897 -1.470 -5.555 1.00 95.44 88 THR A CA 1
ATOM 699 C C . THR A 1 88 ? 1.869 -1.599 -4.436 1.00 95.44 88 THR A C 1
ATOM 701 O O . THR A 1 88 ? 1.385 -2.702 -4.187 1.00 95.44 88 THR A O 1
ATOM 704 N N . VAL A 1 89 ? 1.472 -0.485 -3.810 1.00 96.62 89 VAL A N 1
ATOM 705 C CA . VAL A 1 89 ? 0.456 -0.492 -2.747 1.00 96.62 89 VAL A CA 1
ATOM 706 C C . VAL A 1 89 ? -0.909 -0.916 -3.291 1.00 96.62 89 VAL A C 1
ATOM 708 O O . VAL A 1 89 ? -1.560 -1.766 -2.685 1.00 96.62 89 VAL A O 1
ATOM 711 N N . ASN A 1 90 ? -1.321 -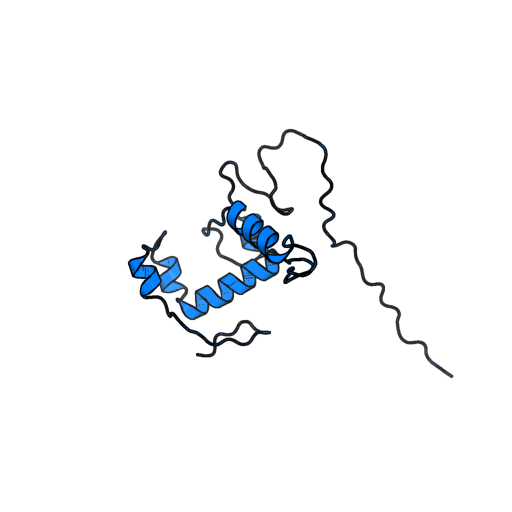0.401 -4.456 1.00 96.44 90 ASN A N 1
ATOM 712 C CA . ASN A 1 90 ? -2.585 -0.793 -5.086 1.00 96.44 90 ASN A CA 1
ATOM 713 C C . ASN A 1 90 ? -2.649 -2.306 -5.350 1.00 96.44 90 ASN A C 1
ATOM 715 O O . ASN A 1 90 ? -3.646 -2.954 -5.035 1.00 96.44 90 ASN A O 1
ATOM 719 N N . ASN A 1 91 ? -1.582 -2.881 -5.910 1.00 97.00 91 ASN A N 1
ATOM 720 C CA . ASN A 1 91 ? -1.511 -4.310 -6.198 1.00 97.00 91 ASN A CA 1
ATOM 721 C C . ASN A 1 91 ? -1.491 -5.155 -4.920 1.00 97.00 91 ASN A C 1
ATOM 723 O O . ASN A 1 91 ? -2.191 -6.164 -4.851 1.00 97.00 91 ASN A O 1
ATOM 727 N N . ALA A 1 92 ? -0.728 -4.735 -3.906 1.00 95.62 92 ALA A N 1
ATOM 728 C CA . ALA A 1 92 ? -0.678 -5.423 -2.621 1.00 95.62 92 ALA A CA 1
ATOM 729 C C . ALA A 1 92 ? -2.061 -5.465 -1.957 1.00 95.62 92 ALA A C 1
ATOM 731 O O . ALA A 1 92 ? -2.494 -6.533 -1.530 1.00 95.62 92 ALA A O 1
ATOM 732 N N . TYR A 1 93 ? -2.782 -4.339 -1.938 1.00 96.19 93 TYR A N 1
ATOM 733 C CA . TYR A 1 93 ? -4.134 -4.285 -1.387 1.00 96.19 93 TYR A CA 1
ATOM 734 C C . TYR A 1 93 ? -5.118 -5.149 -2.176 1.00 96.19 93 TYR A C 1
ATOM 736 O O . TYR A 1 93 ? -5.831 -5.939 -1.569 1.00 96.19 93 TYR A O 1
ATOM 744 N N . LYS A 1 94 ? -5.113 -5.070 -3.516 1.00 96.69 94 LYS A N 1
ATOM 745 C CA . LYS A 1 94 ? -5.973 -5.909 -4.370 1.00 96.69 94 LYS A CA 1
ATOM 746 C C . LYS A 1 94 ? -5.810 -7.392 -4.073 1.00 96.69 94 LYS A C 1
ATOM 748 O O . LYS A 1 94 ? -6.797 -8.118 -4.035 1.00 96.69 94 LYS A O 1
ATOM 753 N N . ILE A 1 95 ? -4.575 -7.857 -3.910 1.00 97.12 95 ILE A N 1
ATOM 754 C CA . ILE A 1 95 ? -4.312 -9.260 -3.587 1.00 97.12 95 ILE A CA 1
ATOM 755 C C . ILE A 1 95 ? -4.776 -9.554 -2.159 1.00 97.12 95 ILE A C 1
ATOM 757 O O . ILE A 1 95 ? -5.529 -10.500 -1.953 1.00 97.12 95 ILE A O 1
ATOM 761 N N . LEU A 1 96 ? -4.380 -8.732 -1.183 1.00 95.62 96 LEU A N 1
ATOM 762 C CA . LEU A 1 96 ? -4.728 -8.931 0.224 1.00 95.62 96 LEU A CA 1
ATOM 763 C C . LEU A 1 96 ? -6.247 -9.004 0.439 1.00 95.62 96 LEU A C 1
ATOM 765 O O . LEU A 1 96 ? -6.712 -9.898 1.143 1.00 95.62 96 LEU A O 1
ATOM 769 N N . SER A 1 97 ? -7.017 -8.111 -0.187 1.00 96.06 97 SER A N 1
ATOM 770 C CA . SER A 1 97 ? -8.476 -8.060 -0.053 1.00 96.06 97 SER A CA 1
ATOM 771 C C . SER A 1 97 ? -9.173 -9.273 -0.664 1.00 96.06 97 SER A C 1
ATOM 773 O O . SER A 1 97 ? -10.151 -9.755 -0.102 1.00 96.06 97 SER A O 1
ATOM 775 N N . GLN A 1 98 ? -8.646 -9.823 -1.759 1.00 97.25 98 GLN A N 1
ATOM 776 C CA . GLN A 1 98 ? -9.166 -11.050 -2.369 1.00 97.25 98 GLN A CA 1
ATOM 777 C C . GLN A 1 98 ? -8.786 -12.307 -1.581 1.00 97.25 98 GLN A C 1
ATOM 779 O O . GLN A 1 98 ? -9.587 -13.232 -1.488 1.00 97.25 98 GLN A O 1
ATOM 784 N N . VAL A 1 99 ? -7.571 -12.353 -1.026 1.00 96.38 99 VAL A N 1
ATOM 785 C CA . VAL A 1 99 ? -7.075 -13.512 -0.273 1.00 96.38 99 VAL A CA 1
ATOM 786 C C . VAL A 1 99 ? -7.743 -13.594 1.098 1.00 96.38 99 VAL A C 1
ATOM 788 O O . VAL A 1 99 ? -8.224 -14.649 1.493 1.00 96.38 99 VAL A O 1
ATOM 791 N N . VAL A 1 100 ? -7.775 -12.488 1.839 1.00 95.56 100 VAL A N 1
ATOM 792 C CA . VAL A 1 100 ? -8.275 -12.459 3.224 1.00 95.56 100 VAL A CA 1
ATOM 793 C C . VAL A 1 100 ? -9.780 -12.176 3.286 1.00 95.56 100 VAL A C 1
ATOM 795 O O . VAL A 1 100 ? -10.456 -12.601 4.226 1.00 95.56 100 VAL A O 1
ATOM 798 N N . GLY A 1 101 ? -10.312 -11.485 2.277 1.00 95.38 101 GLY A N 1
ATOM 799 C CA . GLY A 1 101 ? -11.684 -10.989 2.239 1.00 95.38 101 GLY A CA 1
ATOM 800 C C . GLY A 1 101 ? -11.812 -9.607 2.880 1.00 95.38 101 GLY A C 1
ATOM 801 O O . GLY A 1 101 ? -11.318 -9.367 3.984 1.00 95.38 101 GLY A O 1
ATOM 802 N N . GLU A 1 102 ? -12.513 -8.696 2.202 1.00 92.88 102 GLU A N 1
ATOM 803 C CA . GLU A 1 102 ? -12.755 -7.332 2.695 1.00 92.88 102 GLU A CA 1
ATOM 804 C C . GLU A 1 102 ? -13.515 -7.316 4.025 1.00 92.88 102 GLU A C 1
ATOM 806 O O . GLU A 1 102 ? -13.142 -6.561 4.919 1.00 92.88 102 GLU A O 1
ATOM 811 N N . ASP A 1 103 ? -14.508 -8.192 4.206 1.00 94.31 103 ASP A N 1
ATOM 812 C CA . ASP A 1 103 ? -15.262 -8.303 5.463 1.00 94.31 103 ASP A CA 1
ATOM 813 C C . ASP A 1 103 ? -14.346 -8.632 6.647 1.00 94.31 103 ASP A C 1
ATOM 815 O O . ASP A 1 103 ? -14.461 -8.039 7.720 1.00 94.31 103 ASP A O 1
ATOM 819 N N . THR A 1 104 ? -13.391 -9.546 6.447 1.00 94.44 104 THR A N 1
ATOM 820 C CA . THR A 1 104 ? -12.409 -9.904 7.472 1.00 94.44 104 THR A CA 1
ATOM 821 C C . THR A 1 104 ? -11.512 -8.713 7.778 1.00 94.44 104 THR A C 1
ATOM 823 O O . THR A 1 104 ? -11.366 -8.358 8.947 1.00 94.44 104 THR A O 1
ATOM 826 N N . LEU A 1 105 ? -10.937 -8.074 6.754 1.00 93.44 105 LEU A N 1
ATOM 827 C CA . LEU A 1 105 ? -10.044 -6.923 6.921 1.00 93.44 105 LEU A CA 1
ATOM 828 C C . LEU A 1 105 ? -10.737 -5.731 7.599 1.00 93.44 105 LEU A C 1
ATOM 830 O O . LEU A 1 105 ? -10.118 -5.057 8.413 1.00 93.44 105 LEU A O 1
ATOM 834 N N . ASN A 1 106 ? -12.021 -5.514 7.316 1.00 91.00 106 ASN A N 1
ATOM 835 C CA . ASN A 1 106 ? -12.811 -4.418 7.877 1.00 91.00 106 ASN A CA 1
ATOM 836 C C . ASN A 1 106 ? -13.462 -4.766 9.230 1.00 91.00 106 ASN A C 1
ATOM 838 O O . ASN A 1 106 ? -14.061 -3.898 9.862 1.00 91.00 106 ASN A O 1
ATOM 842 N N . SER A 1 107 ? -13.354 -6.015 9.700 1.00 92.62 107 SER A N 1
ATOM 843 C CA . SER A 1 107 ? -13.980 -6.450 10.959 1.00 92.62 107 SER A CA 1
ATOM 844 C C . SER A 1 107 ? -13.307 -5.889 12.218 1.00 92.62 107 SER A C 1
ATOM 846 O O . SER A 1 107 ? -13.904 -5.926 13.295 1.00 92.62 107 SER A O 1
ATOM 848 N N . LYS A 1 108 ? -12.063 -5.398 12.112 1.00 91.25 108 LYS A N 1
ATOM 849 C CA . LYS A 1 108 ? -11.254 -4.918 13.243 1.00 91.25 108 LYS A CA 1
ATOM 850 C C . LYS A 1 108 ? -10.072 -4.064 12.796 1.00 91.25 108 LYS A C 1
ATOM 852 O O . LYS A 1 108 ? -9.604 -4.165 11.671 1.00 91.25 108 LYS A O 1
ATOM 857 N N . GLU A 1 109 ? -9.550 -3.273 13.728 1.00 89.31 109 GLU A N 1
ATOM 858 C CA . GLU A 1 109 ? -8.447 -2.335 13.476 1.00 89.31 109 GLU A CA 1
ATOM 859 C C . GLU A 1 109 ? -7.068 -3.004 13.370 1.00 89.31 109 GLU A C 1
ATOM 861 O O . GLU A 1 109 ? -6.150 -2.447 12.771 1.00 89.31 109 GLU A O 1
ATOM 866 N N . SER A 1 110 ? -6.879 -4.179 13.977 1.00 91.31 110 SER A N 1
ATOM 867 C CA . SER A 1 110 ? -5.599 -4.891 13.949 1.00 91.31 110 SER A CA 1
ATOM 868 C C . SER A 1 110 ? -5.776 -6.397 14.120 1.00 91.31 110 SER A C 1
ATOM 870 O O . SER A 1 110 ? -6.784 -6.868 14.648 1.00 91.31 110 SER A O 1
ATOM 872 N N . PHE A 1 111 ? -4.779 -7.151 13.662 1.00 93.69 111 PHE A N 1
ATOM 873 C CA . PHE A 1 111 ? -4.727 -8.604 13.771 1.00 93.69 111 PHE A CA 1
ATOM 874 C C . PHE A 1 111 ? -3.529 -9.000 14.627 1.00 93.69 111 PHE A C 1
ATOM 876 O O . PHE A 1 111 ? -2.417 -8.503 14.440 1.00 93.69 111 PHE A O 1
ATOM 883 N N . SER A 1 112 ? -3.751 -9.922 15.556 1.00 96.62 112 SER A N 1
ATOM 884 C CA . SER A 1 112 ? -2.670 -10.592 16.271 1.00 96.62 112 SER A CA 1
ATOM 885 C C . SER A 1 112 ? -1.893 -11.527 15.339 1.00 96.62 112 SER A C 1
ATOM 887 O O . SER A 1 112 ? -2.384 -11.950 14.291 1.00 96.62 112 SER A O 1
ATOM 889 N N . LEU A 1 113 ? -0.677 -11.905 15.738 1.00 95.44 113 LEU A N 1
ATOM 890 C CA . LEU A 1 113 ? 0.136 -12.847 14.962 1.00 95.44 113 LEU A CA 1
ATOM 891 C C . LEU A 1 113 ? -0.559 -14.202 14.766 1.00 95.44 113 LEU A C 1
ATOM 893 O O . LEU A 1 113 ? -0.417 -14.798 13.703 1.00 95.44 113 LEU A O 1
ATOM 897 N N . ASP A 1 114 ? -1.315 -14.681 15.755 1.00 96.06 114 ASP A N 1
ATOM 898 C CA . ASP A 1 114 ? -2.049 -15.948 15.643 1.00 96.06 114 ASP A CA 1
ATOM 899 C C . ASP A 1 114 ? -3.198 -15.861 14.636 1.00 96.06 114 ASP A C 1
ATOM 901 O O . ASP A 1 114 ? -3.439 -16.802 13.886 1.00 96.06 114 ASP A O 1
ATOM 905 N N . GLU A 1 115 ? -3.864 -14.713 14.545 1.00 94.88 115 GLU A N 1
ATOM 906 C CA . GLU A 1 115 ? -4.904 -14.495 13.539 1.00 94.88 115 GLU A CA 1
ATOM 907 C C . GLU A 1 115 ? -4.312 -14.356 12.135 1.00 94.88 115 GLU A C 1
ATOM 909 O O . GLU A 1 115 ? -4.862 -14.913 11.190 1.00 94.88 115 GLU A O 1
ATOM 914 N N . ILE A 1 116 ? -3.160 -13.691 12.001 1.00 94.25 116 ILE A N 1
ATOM 915 C CA . ILE A 1 116 ? -2.429 -13.599 10.728 1.00 94.25 116 ILE A CA 1
ATOM 916 C C . ILE A 1 116 ? -1.966 -14.989 10.266 1.00 94.25 116 ILE A C 1
ATOM 918 O O . ILE A 1 116 ? -2.026 -15.293 9.077 1.00 94.25 116 ILE A O 1
ATOM 922 N N . ARG A 1 117 ? -1.554 -15.874 11.184 1.00 94.44 117 ARG A N 1
ATOM 923 C CA . ARG A 1 117 ? -1.211 -17.273 10.855 1.00 94.44 117 ARG A CA 1
ATOM 924 C C . ARG A 1 117 ? -2.395 -18.069 10.306 1.00 94.44 117 ARG A C 1
ATOM 926 O O . ARG A 1 117 ? -2.179 -19.036 9.582 1.00 94.44 117 ARG A O 1
ATOM 933 N N . ASN A 1 118 ? -3.620 -17.659 10.630 1.00 93.69 118 ASN A N 1
ATOM 934 C CA . ASN A 1 118 ? -4.841 -18.273 10.116 1.00 93.69 118 ASN A CA 1
ATOM 935 C C . ASN A 1 118 ? -5.289 -17.692 8.765 1.00 93.69 118 ASN A C 1
ATOM 937 O O . ASN A 1 118 ? -6.238 -18.209 8.179 1.00 93.69 118 ASN A O 1
ATOM 941 N N . PHE A 1 119 ? -4.635 -16.643 8.248 1.00 95.06 119 PHE A N 1
ATOM 942 C CA . PHE A 1 119 ? -4.886 -16.188 6.878 1.00 95.06 119 PHE A CA 1
ATOM 943 C C . PHE A 1 119 ? -4.473 -17.273 5.877 1.00 95.06 119 PHE A C 1
ATOM 945 O O . PHE A 1 119 ? -3.639 -18.124 6.208 1.00 95.06 119 PHE A O 1
ATOM 952 N N . PRO A 1 120 ? -5.001 -17.264 4.642 1.00 94.69 120 PRO A N 1
ATOM 953 C CA . PRO A 1 120 ? -4.506 -18.170 3.617 1.00 94.69 120 PRO A CA 1
ATOM 954 C C . PRO A 1 120 ? -2.998 -17.983 3.418 1.00 94.69 120 PRO A C 1
ATOM 956 O O . PRO A 1 120 ? -2.520 -16.894 3.112 1.00 94.69 120 PRO A O 1
ATOM 959 N N . GLN A 1 121 ? -2.244 -19.062 3.625 1.00 92.00 121 GLN A N 1
ATOM 960 C CA . GLN A 1 121 ? -0.776 -19.045 3.581 1.00 92.00 121 GLN A CA 1
ATOM 961 C C 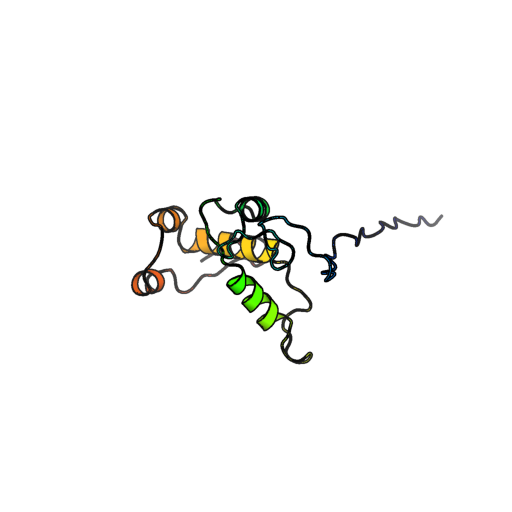. GLN A 1 121 ? -0.219 -19.266 2.165 1.00 92.00 121 GLN A C 1
ATOM 963 O O . GLN A 1 121 ? 0.988 -19.188 1.948 1.00 92.00 121 GLN A O 1
ATOM 968 N N . GLY A 1 122 ? -1.086 -19.555 1.194 1.00 94.12 122 GLY A N 1
ATOM 969 C CA . GLY A 1 122 ? -0.732 -19.727 -0.207 1.00 94.12 122 GLY A CA 1
ATOM 970 C C . GLY A 1 122 ? -1.906 -19.346 -1.095 1.00 94.12 122 GLY A C 1
ATOM 971 O O . GLY A 1 122 ? -3.052 -19.624 -0.752 1.00 94.12 122 GLY A O 1
ATOM 972 N N . PHE A 1 123 ? -1.598 -18.694 -2.209 1.00 95.44 123 PHE A N 1
ATOM 973 C CA . PHE A 1 123 ? -2.565 -18.281 -3.215 1.00 95.44 123 PHE A CA 1
ATOM 974 C C . PHE A 1 123 ? -1.881 -18.215 -4.580 1.00 95.44 123 PHE A C 1
ATOM 976 O O . PHE A 1 123 ? -0.669 -18.003 -4.686 1.00 95.44 123 PHE A O 1
ATOM 983 N N . GLU A 1 124 ? -2.665 -18.369 -5.634 1.00 96.69 124 GLU A N 1
ATOM 984 C CA . GLU A 1 124 ? -2.249 -18.133 -7.009 1.00 96.69 124 GLU A CA 1
ATOM 985 C C . GLU A 1 124 ? -2.983 -16.909 -7.546 1.00 96.69 124 GLU A C 1
ATOM 987 O O . GLU A 1 124 ? -4.157 -16.684 -7.252 1.00 96.69 124 GLU A O 1
ATOM 992 N N . TYR A 1 125 ? -2.298 -16.100 -8.350 1.00 97.31 125 TYR A N 1
ATOM 993 C CA . TYR A 1 125 ? -2.907 -14.922 -8.950 1.00 97.31 125 TYR A CA 1
ATOM 994 C C . TYR A 1 125 ? -2.349 -14.637 -10.339 1.00 97.31 125 TYR A C 1
ATOM 996 O O . TYR A 1 125 ? -1.201 -14.945 -10.680 1.00 97.31 125 TYR A O 1
ATOM 1004 N N . ASN A 1 126 ? -3.170 -13.989 -11.155 1.00 97.38 126 ASN A N 1
ATOM 1005 C CA . ASN A 1 126 ? -2.748 -13.492 -12.449 1.00 97.38 126 ASN A CA 1
ATOM 1006 C C . ASN A 1 126 ? -1.889 -12.229 -12.272 1.00 97.38 126 ASN A C 1
ATOM 1008 O O . ASN A 1 126 ? -2.366 -11.197 -11.808 1.00 97.38 126 ASN A O 1
ATOM 1012 N N . ARG A 1 127 ? -0.627 -12.285 -12.709 1.00 93.94 127 ARG A N 1
ATOM 1013 C CA . ARG A 1 127 ? 0.355 -11.192 -12.557 1.00 93.94 127 ARG A CA 1
ATOM 1014 C C . ARG A 1 127 ? 0.059 -9.916 -13.359 1.00 93.94 127 ARG A C 1
ATOM 1016 O O . ARG A 1 127 ? 0.758 -8.927 -13.178 1.00 93.94 127 ARG A O 1
ATOM 1023 N N . GLN A 1 128 ? -0.925 -9.922 -14.252 1.00 93.38 128 GLN A N 1
ATOM 1024 C CA . GLN A 1 128 ? -1.336 -8.731 -14.999 1.00 93.38 128 GLN A CA 1
ATOM 1025 C C . GLN A 1 128 ? -2.585 -8.100 -14.385 1.00 93.38 128 GLN A C 1
ATOM 1027 O O . GLN A 1 128 ? -2.602 -6.897 -14.144 1.00 93.38 128 GLN A O 1
ATOM 1032 N N . SER A 1 129 ? -3.614 -8.904 -14.107 1.00 95.62 129 SER A N 1
ATOM 1033 C CA . SER A 1 129 ? -4.888 -8.403 -13.578 1.00 95.62 129 SER A CA 1
ATOM 1034 C C . SER A 1 129 ? -4.933 -8.293 -12.055 1.00 95.62 129 SER A C 1
ATOM 1036 O O . SER A 1 129 ? -5.825 -7.634 -11.533 1.00 95.62 129 SER A O 1
ATOM 1038 N N . MET A 1 130 ? -3.993 -8.924 -11.344 1.00 96.88 130 MET A N 1
ATOM 1039 C CA . MET A 1 130 ? -4.022 -9.117 -9.887 1.00 96.88 130 MET A CA 1
ATOM 1040 C C . MET A 1 130 ? -5.227 -9.935 -9.394 1.00 96.88 130 MET A C 1
ATOM 1042 O O . MET A 1 130 ? -5.528 -9.921 -8.205 1.00 96.88 130 MET A O 1
ATOM 1046 N N . GLN A 1 131 ? -5.920 -10.654 -10.284 1.00 97.38 131 GLN A N 1
ATOM 1047 C CA . GLN A 1 131 ? -7.022 -11.536 -9.901 1.00 97.38 131 GLN A CA 1
ATOM 1048 C C . GLN A 1 131 ? -6.468 -12.785 -9.211 1.00 97.38 131 GLN A C 1
ATOM 1050 O O . GLN A 1 131 ? -5.678 -13.511 -9.819 1.00 97.38 131 GLN A O 1
ATOM 1055 N N . VAL A 1 132 ? -6.905 -13.045 -7.980 1.00 96.56 132 VAL A N 1
ATOM 1056 C CA . VAL A 1 132 ? -6.629 -14.295 -7.261 1.00 96.56 132 VAL A CA 1
ATOM 1057 C C . VAL A 1 132 ? -7.462 -15.408 -7.890 1.00 96.56 132 VAL A C 1
ATOM 1059 O O . VAL A 1 132 ? -8.649 -15.223 -8.171 1.00 96.56 132 VAL A O 1
ATOM 1062 N N . THR A 1 133 ? -6.824 -16.541 -8.172 1.00 94.50 133 THR A N 1
ATOM 1063 C CA . THR A 1 133 ? -7.415 -17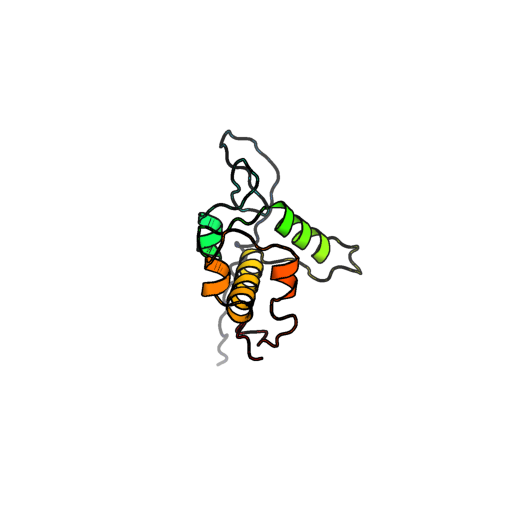.671 -8.904 1.00 94.50 133 THR A CA 1
ATOM 1064 C C . THR A 1 133 ? -7.509 -18.947 -8.080 1.00 94.50 133 THR A C 1
ATOM 1066 O O . THR A 1 133 ? -8.271 -19.838 -8.455 1.00 94.50 133 THR A O 1
ATOM 1069 N N . LYS A 1 134 ? -6.738 -19.058 -6.996 1.00 81.00 134 LYS A N 1
ATOM 1070 C CA . LYS A 1 134 ? -6.730 -20.208 -6.092 1.00 81.00 134 LYS A CA 1
ATOM 1071 C C . LYS A 1 134 ? -6.137 -19.832 -4.745 1.00 81.00 134 LYS A C 1
ATOM 1073 O O . LYS A 1 134 ? -5.237 -18.963 -4.755 1.00 81.00 134 LYS A O 1
#

Radius of gyration: 19.24 Å; chains: 1; bounding box: 40×46×68 Å